Protein AF-A0A8X6MZP2-F1 (afdb_monomer)

pLDDT: mean 85.54, std 14.76, range [39.09, 97.31]

InterPro domains:
  IPR005203 Hemocyanin, C-terminal [PF03723] (14-60)
  IPR013788 Hemocyanin/hexamerin [PTHR11511] (4-63)
  IPR014756 Immunoglobulin 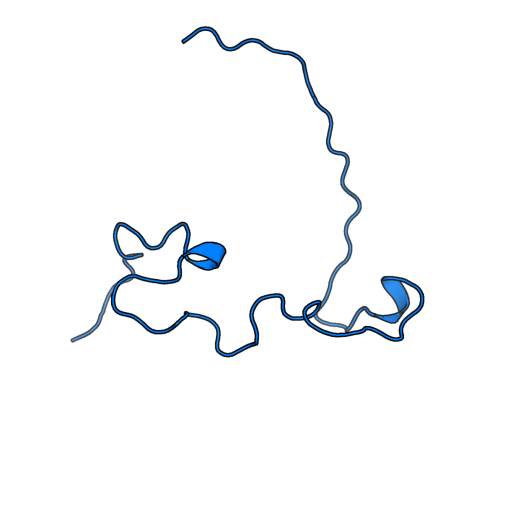E-set [SSF81296] (6-61)
  IPR037020 Hemocyanin, C-terminal domain superfamily [G3DSA:2.60.40.1520] (2-67)

Solvent-accessible surface area (backbone atoms only — not comparable to full-atom values): 5094 Å² total; per-residue (Å²): 138,94,78,80,97,65,78,55,99,72,36,93,54,32,91,86,71,29,35,87,99,51,72,59,93,59,92,64,63,84,58,66,90,68,66,58,94,73,87,56,91,46,72,78,75,63,57,49,96,94,55,85,89,80,93,81,84,89,77,91,74,99,71,87,81,83,129

Foldseek 3Di:
DDDDDDCPPPNPPCLPPNHPPDDRPDPDDRPPPNPDDDPDPDPVSVDDPPDDDDDDDDDDDDDDDDD

Sequence (67 aa):
VYGANTVPECGNASSYCGIKNQKYPDKRAMGYPFDRVIKAKNCKEFLLPNMKLQNIKILFKEQCHLK

Mean predicted aligned error: 8.3 Å

Radius of gyration: 18.63 Å; Cα contacts (8 Å, |Δi|>4): 22; chains: 1; bounding box: 47×36×37 Å

Secondary structure (DSSP, 8-state):
---S----TT-TTHHHH--TTS--S-SSPTTTTSSS----SSHHHH--TT-----------------

Structure (mmCIF, N/CA/C/O backbone):
data_AF-A0A8X6MZP2-F1
#
_entry.id   AF-A0A8X6MZP2-F1
#
loop_
_atom_site.group_PDB
_atom_site.id
_atom_site.type_symbol
_atom_site.label_atom_id
_atom_site.label_alt_id
_atom_site.label_comp_id
_atom_site.label_asym_id
_atom_site.label_entity_id
_atom_site.label_seq_id
_atom_site.pdbx_PDB_ins_code
_atom_site.Cartn_x
_atom_site.Cartn_y
_atom_site.Cartn_z
_atom_site.occupancy
_atom_site.B_iso_or_equiv
_atom_site.auth_seq_id
_atom_site.auth_comp_id
_atom_site.auth_asym_id
_atom_site.auth_atom_id
_atom_site.pdbx_PDB_model_num
ATOM 1 N N . VAL A 1 1 ? 29.416 -11.962 -16.191 1.00 39.09 1 VAL A N 1
ATOM 2 C CA . VAL A 1 1 ? 29.444 -12.378 -14.771 1.00 39.09 1 VAL A CA 1
ATOM 3 C C . VAL A 1 1 ? 28.678 -11.330 -13.977 1.00 39.09 1 VAL A C 1
ATOM 5 O O . VAL A 1 1 ? 29.246 -10.297 -13.666 1.00 39.09 1 VAL A O 1
ATOM 8 N N . TYR A 1 2 ? 27.374 -11.518 -13.760 1.00 45.97 2 TYR A N 1
ATOM 9 C CA . TYR A 1 2 ? 26.580 -10.632 -12.897 1.00 45.97 2 TYR A CA 1
ATOM 10 C C . TYR A 1 2 ? 26.294 -11.400 -11.612 1.00 45.97 2 TYR A C 1
ATOM 12 O O . TYR A 1 2 ? 25.353 -12.184 -11.541 1.00 45.97 2 TYR A O 1
ATOM 20 N N . GLY A 1 3 ? 27.195 -11.246 -10.647 1.00 44.75 3 GLY A N 1
ATOM 21 C CA . GLY A 1 3 ? 27.103 -11.830 -9.318 1.00 44.75 3 GLY A CA 1
ATOM 22 C C . GLY A 1 3 ? 27.314 -10.744 -8.266 1.00 44.75 3 GLY A C 1
ATOM 23 O O . GLY A 1 3 ? 28.143 -9.863 -8.466 1.00 44.75 3 GLY A O 1
ATOM 24 N N . ALA A 1 4 ? 26.572 -10.879 -7.163 1.00 47.84 4 ALA A N 1
ATOM 25 C CA . ALA A 1 4 ? 26.623 -10.128 -5.903 1.00 47.84 4 ALA A CA 1
ATOM 26 C C . ALA A 1 4 ? 25.829 -8.804 -5.814 1.00 47.84 4 ALA A C 1
ATOM 28 O O . ALA A 1 4 ? 26.342 -7.716 -6.035 1.00 47.84 4 ALA A O 1
ATOM 29 N N . ASN A 1 5 ? 24.562 -8.938 -5.396 1.00 53.94 5 ASN A N 1
ATOM 30 C CA . ASN A 1 5 ? 23.937 -8.228 -4.266 1.00 53.94 5 ASN A CA 1
ATOM 31 C C . ASN A 1 5 ? 24.534 -6.864 -3.859 1.00 53.94 5 ASN A C 1
ATOM 33 O O . ASN A 1 5 ? 25.066 -6.724 -2.759 1.00 53.94 5 ASN A O 1
ATOM 37 N N . THR A 1 6 ? 24.377 -5.835 -4.685 1.00 57.78 6 THR A N 1
ATOM 38 C CA . THR A 1 6 ? 24.497 -4.443 -4.242 1.00 57.78 6 THR A CA 1
ATOM 39 C C . THR A 1 6 ? 23.252 -3.701 -4.703 1.00 57.78 6 THR A C 1
ATOM 41 O O . THR A 1 6 ? 22.953 -3.624 -5.895 1.00 57.78 6 THR A O 1
ATOM 44 N N . VAL A 1 7 ? 22.457 -3.200 -3.753 1.00 59.88 7 VAL A N 1
ATOM 45 C CA . VAL A 1 7 ? 21.452 -2.185 -4.085 1.00 59.88 7 VAL A CA 1
ATOM 46 C C . VAL A 1 7 ? 22.245 -1.046 -4.732 1.00 59.88 7 VAL A C 1
ATOM 48 O O . VAL A 1 7 ? 23.228 -0.617 -4.122 1.00 59.88 7 VAL A O 1
ATOM 51 N N . PRO A 1 8 ? 21.919 -0.593 -5.960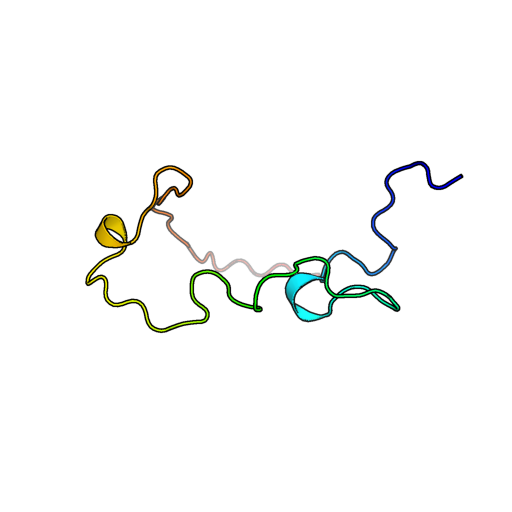 1.00 62.62 8 PRO A N 1
ATOM 52 C CA . PRO A 1 8 ? 22.620 0.541 -6.544 1.00 62.62 8 PRO A CA 1
ATOM 53 C C . PRO A 1 8 ? 22.588 1.690 -5.537 1.00 62.62 8 PRO A C 1
ATOM 55 O O . PRO A 1 8 ? 21.596 1.850 -4.830 1.00 62.62 8 PRO A O 1
ATOM 58 N N . GLU A 1 9 ? 23.658 2.474 -5.459 1.00 65.25 9 GLU A N 1
ATOM 59 C CA . GLU A 1 9 ? 23.884 3.503 -4.428 1.00 65.25 9 GLU A CA 1
ATOM 60 C C . GLU A 1 9 ? 22.685 4.464 -4.231 1.00 65.25 9 GLU A C 1
ATOM 62 O O . GLU A 1 9 ? 22.489 5.029 -3.160 1.00 65.25 9 GLU A O 1
ATOM 67 N N . CYS A 1 10 ? 21.810 4.578 -5.241 1.00 71.56 10 CYS A N 1
ATOM 68 C CA . CYS A 1 10 ? 20.568 5.355 -5.226 1.00 71.56 10 CYS A CA 1
ATOM 69 C C . CYS A 1 10 ? 19.270 4.514 -5.369 1.00 71.56 10 CYS A C 1
ATOM 71 O O . CYS A 1 10 ? 18.282 5.003 -5.913 1.00 71.56 10 CYS A O 1
ATOM 73 N N . GLY A 1 11 ? 19.245 3.248 -4.939 1.00 74.75 11 GLY A N 1
ATOM 74 C CA . GLY A 1 11 ? 18.109 2.321 -5.110 1.00 74.75 11 GLY A CA 1
ATOM 75 C C . GLY A 1 11 ? 17.111 2.254 -3.942 1.00 74.75 11 GLY A C 1
ATOM 76 O O . GLY A 1 11 ? 16.034 1.673 -4.087 1.00 74.75 11 GLY A O 1
ATOM 77 N N . ASN A 1 12 ? 17.439 2.861 -2.794 1.00 76.50 12 ASN A N 1
ATOM 78 C CA . ASN A 1 12 ? 16.663 2.738 -1.547 1.00 76.50 12 ASN A CA 1
ATOM 79 C C . ASN A 1 12 ? 15.272 3.401 -1.596 1.00 76.50 12 ASN A C 1
ATOM 81 O O . ASN A 1 12 ? 14.408 3.062 -0.795 1.00 76.50 12 ASN A O 1
ATOM 85 N N . ALA A 1 13 ? 15.035 4.318 -2.540 1.00 83.75 13 ALA A N 1
ATOM 86 C CA . ALA A 1 13 ? 13.760 5.025 -2.719 1.00 83.75 13 ALA A CA 1
ATOM 87 C C . ALA A 1 13 ? 13.028 4.608 -4.010 1.00 83.75 13 ALA A C 1
ATOM 89 O O . ALA A 1 13 ? 12.318 5.402 -4.633 1.00 83.75 13 ALA A O 1
ATOM 90 N N . SER A 1 14 ? 13.218 3.358 -4.440 1.00 87.31 14 SER A N 1
ATOM 91 C CA . SER A 1 14 ? 12.712 2.863 -5.725 1.00 87.31 14 SER A CA 1
ATOM 92 C C . SER A 1 14 ? 11.189 2.815 -5.838 1.00 87.31 14 SER A C 1
ATOM 94 O O . SER A 1 14 ? 10.681 2.859 -6.955 1.00 87.31 14 SER A O 1
ATOM 96 N N . SER A 1 15 ? 10.454 2.800 -4.723 1.00 85.88 15 SER A N 1
ATOM 97 C CA . SER A 1 15 ? 8.987 2.843 -4.727 1.00 85.88 15 SER A CA 1
ATOM 98 C C . SER A 1 15 ? 8.438 4.102 -5.403 1.00 85.88 15 SER A C 1
ATOM 100 O O . SER A 1 15 ? 7.510 3.991 -6.202 1.00 85.88 15 SER A O 1
ATOM 102 N N . TYR A 1 16 ? 9.038 5.266 -5.132 1.00 89.00 16 TYR A N 1
ATOM 103 C CA . TYR A 1 16 ? 8.638 6.556 -5.707 1.00 89.00 16 TYR A CA 1
ATOM 104 C C . TYR A 1 16 ? 9.469 6.952 -6.932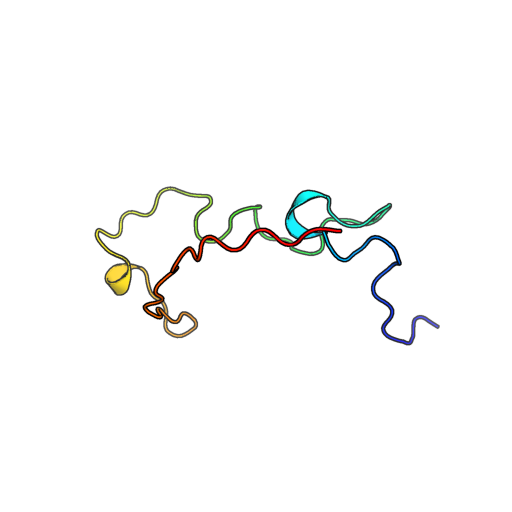 1.00 89.00 16 TYR A C 1
ATOM 106 O O . TYR A 1 16 ? 8.929 7.525 -7.874 1.00 89.00 16 TYR A O 1
ATOM 114 N N . CYS A 1 17 ? 10.773 6.655 -6.932 1.00 89.31 17 CYS A N 1
ATOM 115 C CA . CYS A 1 17 ? 11.709 7.184 -7.932 1.00 89.31 17 CYS A CA 1
ATOM 116 C C . CYS A 1 17 ? 12.162 6.153 -8.978 1.00 89.31 17 CYS A C 1
ATOM 118 O O . CYS A 1 17 ? 12.874 6.505 -9.919 1.00 89.31 17 CYS A O 1
ATOM 120 N N . GLY A 1 18 ? 11.796 4.878 -8.820 1.00 87.12 18 GLY A N 1
ATOM 121 C CA . GLY A 1 18 ? 12.376 3.793 -9.606 1.00 87.12 18 GLY A CA 1
ATOM 122 C C . GLY A 1 18 ? 13.878 3.625 -9.354 1.00 87.12 18 GLY A C 1
ATOM 123 O O . GLY A 1 18 ? 14.427 4.104 -8.361 1.00 87.12 18 GLY A O 1
ATOM 124 N N . ILE A 1 19 ? 14.556 2.907 -10.248 1.00 88.12 19 ILE A N 1
ATOM 125 C CA . ILE A 1 19 ? 16.004 2.692 -10.175 1.00 88.12 19 ILE A CA 1
ATOM 126 C C . ILE A 1 19 ? 16.650 3.396 -11.364 1.00 88.12 19 ILE A C 1
ATOM 128 O O . ILE A 1 19 ? 16.224 3.225 -12.507 1.00 88.12 19 ILE A O 1
ATOM 132 N N . LYS A 1 20 ? 17.695 4.188 -11.097 1.00 85.62 20 LYS A N 1
ATOM 133 C CA . LYS A 1 20 ? 18.416 4.941 -12.130 1.00 85.62 20 LYS A CA 1
ATOM 134 C C . LYS A 1 20 ? 18.842 4.017 -13.275 1.00 85.62 20 LYS A C 1
ATOM 136 O O . LYS A 1 20 ? 19.498 3.004 -13.044 1.00 85.62 20 LYS A O 1
ATOM 141 N N . ASN A 1 21 ? 18.506 4.412 -14.504 1.00 85.25 21 ASN A N 1
ATOM 142 C CA . ASN A 1 21 ? 18.830 3.701 -15.748 1.00 85.25 21 ASN A CA 1
ATOM 143 C C . ASN A 1 21 ? 18.298 2.258 -15.826 1.00 85.25 21 ASN A C 1
ATOM 145 O O . ASN A 1 21 ? 18.807 1.454 -16.606 1.00 85.25 21 ASN A O 1
ATOM 149 N N . GLN A 1 22 ? 17.285 1.914 -15.033 1.00 85.44 22 GLN A N 1
ATOM 150 C CA . GLN A 1 22 ? 16.660 0.597 -15.046 1.00 85.44 22 GLN A CA 1
ATOM 151 C C . GLN A 1 22 ? 15.144 0.731 -15.168 1.00 85.44 22 GLN A C 1
ATOM 153 O O . GLN A 1 22 ? 14.557 1.777 -14.891 1.00 85.44 22 GLN A O 1
ATOM 158 N N . LYS A 1 23 ? 14.492 -0.351 -15.598 1.00 88.12 23 LYS A N 1
ATOM 159 C CA . LYS A 1 23 ? 13.031 -0.439 -15.537 1.00 88.12 23 LYS A CA 1
ATOM 160 C C . LYS A 1 23 ? 12.587 -0.492 -14.077 1.00 88.12 23 LYS A C 1
ATOM 162 O O . LYS A 1 23 ? 13.344 -0.928 -13.211 1.00 88.12 23 LYS A O 1
ATOM 167 N N . TYR A 1 24 ? 11.350 -0.070 -13.824 1.00 89.94 24 TYR A N 1
ATOM 168 C CA . TYR A 1 24 ? 10.756 -0.190 -12.498 1.00 89.94 24 TYR A CA 1
ATOM 169 C C . TYR A 1 24 ? 10.828 -1.656 -12.026 1.00 89.94 24 TYR A C 1
ATOM 171 O O . TYR A 1 24 ? 10.542 -2.557 -12.823 1.00 89.94 24 TYR A O 1
ATOM 179 N N . PRO A 1 25 ? 11.253 -1.916 -10.775 1.00 88.19 25 PRO A N 1
ATOM 180 C CA . PRO A 1 25 ? 11.553 -3.270 -10.311 1.00 88.19 25 PRO A CA 1
ATOM 181 C C . PRO A 1 25 ? 10.305 -4.139 -10.08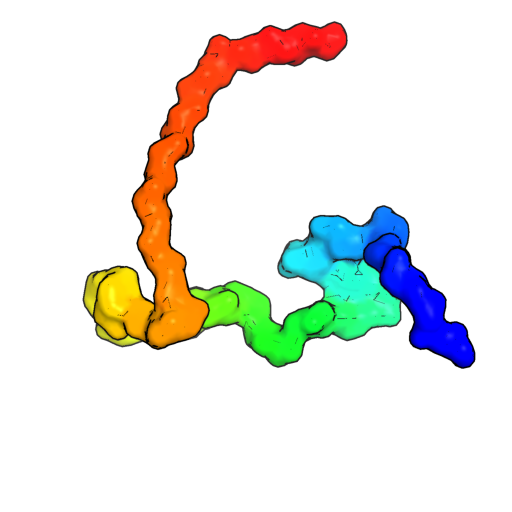1 1.00 88.19 25 PRO A C 1
ATOM 183 O O . PRO A 1 25 ? 10.442 -5.342 -9.869 1.00 88.19 25 PRO A O 1
ATOM 186 N N . ASP A 1 26 ? 9.099 -3.565 -10.157 1.00 92.00 26 ASP A N 1
ATOM 187 C CA . ASP A 1 26 ? 7.829 -4.296 -10.186 1.00 92.00 26 ASP A CA 1
ATOM 188 C C . ASP A 1 26 ? 7.184 -4.207 -11.581 1.00 92.00 26 ASP A C 1
ATOM 190 O O . ASP A 1 26 ? 7.146 -3.154 -12.215 1.00 92.00 26 ASP A O 1
ATOM 194 N N . LYS 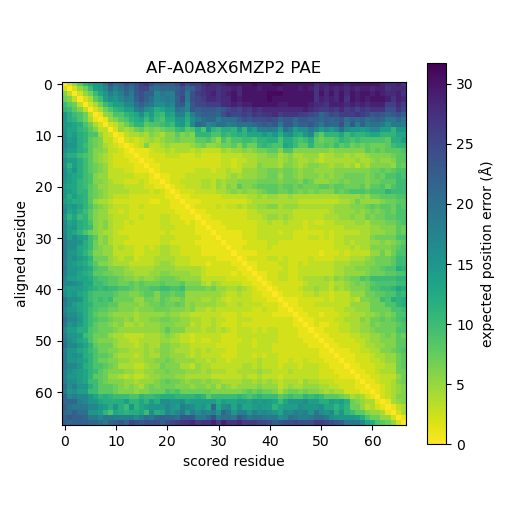A 1 27 ? 6.661 -5.328 -12.080 1.00 94.69 27 LYS A N 1
ATOM 195 C CA . LYS A 1 27 ? 5.904 -5.362 -13.342 1.00 94.69 27 LYS A CA 1
ATOM 196 C C . LYS A 1 27 ? 4.437 -4.977 -13.154 1.00 94.69 27 LYS A C 1
ATOM 198 O O . LYS A 1 27 ? 3.739 -4.754 -14.142 1.00 94.69 27 LYS A O 1
ATOM 203 N N . ARG A 1 28 ? 3.945 -4.985 -11.915 1.00 95.75 28 ARG A N 1
ATOM 204 C CA . ARG A 1 28 ? 2.569 -4.614 -11.579 1.00 95.75 28 ARG A CA 1
ATOM 205 C C . ARG A 1 28 ? 2.391 -3.101 -11.683 1.00 95.75 28 ARG A C 1
ATOM 207 O O . ARG A 1 28 ? 3.353 -2.340 -11.666 1.00 95.75 28 ARG A O 1
ATOM 214 N N . ALA A 1 29 ? 1.139 -2.671 -11.803 1.00 95.94 29 ALA A N 1
ATOM 215 C CA . ALA A 1 29 ? 0.818 -1.252 -11.777 1.00 95.94 29 ALA A CA 1
ATOM 216 C C . ALA A 1 29 ? 1.214 -0.643 -10.422 1.00 95.94 29 ALA A C 1
ATOM 218 O O . ALA A 1 29 ? 1.023 -1.267 -9.374 1.00 95.94 29 ALA A O 1
ATOM 219 N N . MET A 1 30 ? 1.765 0.573 -10.439 1.00 95.81 30 MET A N 1
ATOM 220 C CA . MET A 1 30 ? 2.112 1.276 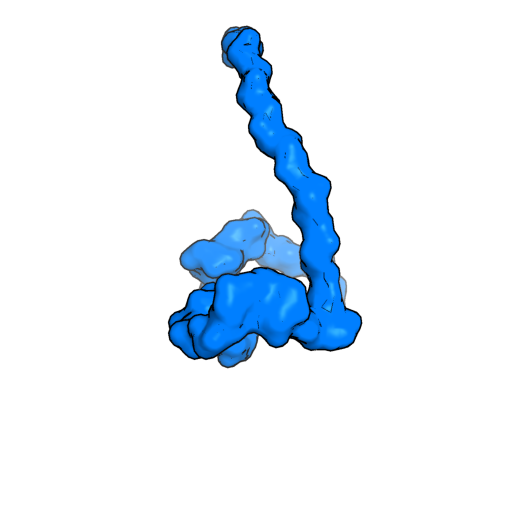-9.205 1.00 95.81 30 MET A CA 1
ATOM 221 C C . MET A 1 30 ? 0.855 1.483 -8.352 1.00 95.81 30 MET A C 1
ATOM 223 O O . MET A 1 30 ? -0.156 1.974 -8.847 1.00 95.81 30 MET A O 1
ATOM 227 N N . GLY A 1 31 ? 0.924 1.091 -7.077 1.00 94.19 31 GLY A N 1
ATOM 228 C CA . GLY A 1 31 ? -0.218 1.092 -6.155 1.00 94.19 31 GLY A CA 1
ATOM 229 C C . GLY A 1 31 ? -0.922 -0.261 -6.002 1.00 94.19 31 GLY A C 1
ATOM 230 O O . GLY A 1 31 ? -1.807 -0.377 -5.156 1.00 94.19 31 GLY A O 1
ATOM 231 N N . TYR A 1 32 ? -0.523 -1.296 -6.752 1.00 95.81 32 TYR A N 1
ATOM 232 C CA . TYR A 1 32 ? -1.069 -2.647 -6.598 1.00 95.81 32 TYR A CA 1
ATOM 233 C C . TYR A 1 32 ? -0.986 -3.144 -5.140 1.00 95.81 32 TYR A C 1
ATOM 235 O O . TYR A 1 32 ? 0.075 -3.028 -4.520 1.00 95.81 32 TYR A O 1
ATOM 243 N N . PRO A 1 33 ? -2.047 -3.767 -4.588 1.00 95.50 33 PRO A N 1
ATOM 244 C CA . PRO A 1 33 ? -3.317 -4.147 -5.228 1.00 95.50 33 PRO A CA 1
ATOM 245 C C . PRO A 1 33 ? -4.447 -3.103 -5.100 1.00 95.50 33 PRO A C 1
ATOM 247 O O . PRO A 1 33 ? -5.604 -3.422 -5.369 1.00 95.50 33 PRO A O 1
ATOM 250 N N . PHE A 1 34 ? -4.140 -1.885 -4.652 1.00 95.56 34 PHE A N 1
ATOM 251 C CA . PHE A 1 34 ? -5.109 -0.817 -4.373 1.00 95.56 34 PHE A CA 1
ATOM 252 C C . PHE A 1 34 ? -5.171 0.251 -5.479 1.00 95.56 34 PHE A C 1
ATOM 254 O O . PHE A 1 34 ? -5.811 1.283 -5.305 1.00 95.56 34 PHE A O 1
ATOM 261 N N . ASP A 1 35 ? -4.533 0.009 -6.626 1.00 95.62 35 ASP A N 1
ATOM 262 C CA . ASP A 1 35 ? -4.523 0.902 -7.792 1.00 95.62 35 ASP A CA 1
ATOM 263 C C . ASP A 1 35 ? -5.887 0.983 -8.504 1.00 95.62 35 ASP A C 1
ATOM 265 O O . ASP A 1 35 ? -6.109 1.868 -9.329 1.00 95.62 35 ASP A O 1
ATOM 269 N N . ARG A 1 36 ? -6.814 0.063 -8.202 1.00 95.25 36 ARG A N 1
ATOM 270 C CA . ARG A 1 36 ? -8.118 -0.072 -8.873 1.00 95.25 36 ARG A CA 1
ATOM 271 C C . ARG A 1 36 ? -9.270 -0.062 -7.881 1.00 95.25 36 ARG A C 1
ATOM 273 O O . ARG A 1 36 ? -9.098 -0.313 -6.693 1.00 95.25 36 ARG A O 1
ATOM 280 N N . VAL A 1 37 ? -10.476 0.156 -8.405 1.00 95.19 37 VAL A N 1
ATOM 281 C CA . VAL A 1 37 ? -11.711 0.107 -7.614 1.00 95.19 37 VAL A CA 1
ATOM 282 C C . VAL A 1 37 ? -11.935 -1.302 -7.064 1.00 95.19 37 VAL A C 1
ATOM 284 O O . VAL A 1 37 ? -12.097 -2.265 -7.816 1.00 95.19 37 VAL A O 1
ATOM 287 N N . ILE A 1 38 ? -12.000 -1.400 -5.738 1.00 95.25 38 ILE A N 1
ATOM 288 C CA . ILE A 1 38 ? -12.303 -2.629 -5.007 1.00 95.25 38 ILE A CA 1
ATOM 289 C C . ILE A 1 38 ? -13.792 -2.625 -4.657 1.00 95.25 38 ILE A C 1
ATOM 291 O O . ILE A 1 38 ? -14.294 -1.677 -4.064 1.00 95.25 38 ILE A O 1
ATOM 295 N N . LYS A 1 39 ? -14.508 -3.694 -5.029 1.00 95.31 39 LYS A N 1
ATOM 296 C CA . LYS A 1 39 ? -15.950 -3.847 -4.750 1.00 95.31 39 LYS A CA 1
ATOM 297 C C . LYS A 1 39 ? -16.258 -4.378 -3.343 1.00 95.31 39 LYS A C 1
ATOM 299 O O . LYS A 1 39 ? -17.4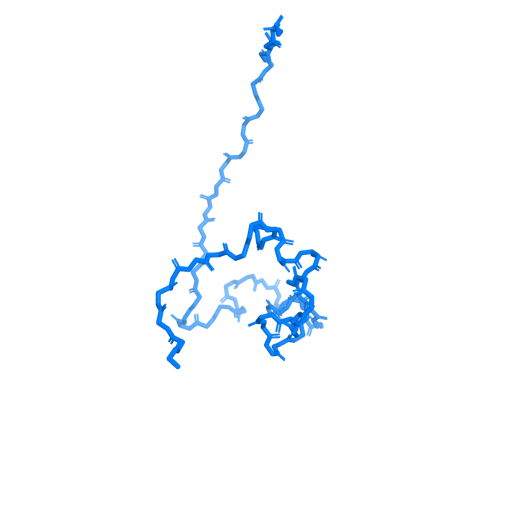12 -4.339 -2.928 1.00 95.31 39 LYS A O 1
ATOM 304 N N . ALA A 1 40 ? -15.252 -4.898 -2.641 1.00 94.75 40 ALA A N 1
ATOM 305 C CA . ALA A 1 40 ? -15.393 -5.400 -1.279 1.00 94.75 40 ALA A CA 1
ATOM 306 C C . ALA A 1 40 ? -15.740 -4.258 -0.313 1.00 94.75 40 ALA A C 1
ATOM 308 O O . ALA A 1 40 ? -15.205 -3.154 -0.427 1.00 94.75 40 ALA A O 1
ATOM 309 N N . LYS A 1 41 ? -16.613 -4.521 0.660 1.00 93.25 41 LYS A N 1
ATOM 310 C CA . LYS A 1 41 ? -17.108 -3.493 1.592 1.00 93.25 41 LYS A CA 1
ATOM 311 C C . LYS A 1 41 ? -16.151 -3.221 2.748 1.00 93.25 41 LYS A C 1
ATOM 313 O O . LYS A 1 41 ? -16.254 -2.192 3.408 1.00 93.25 41 LYS A O 1
ATOM 318 N N . ASN A 1 42 ? -15.266 -4.165 3.051 1.00 91.81 42 ASN A N 1
ATOM 319 C CA . ASN A 1 42 ? -14.323 -4.071 4.158 1.00 91.81 42 ASN A CA 1
ATOM 320 C C . ASN A 1 42 ? -13.037 -4.849 3.852 1.00 91.81 42 ASN A C 1
ATOM 322 O O . ASN A 1 42 ? -12.997 -5.695 2.960 1.00 91.81 42 ASN A O 1
ATOM 326 N N . CYS A 1 43 ? -11.984 -4.594 4.634 1.00 90.50 43 CYS A N 1
ATOM 327 C CA . CYS A 1 43 ? -10.684 -5.228 4.422 1.00 90.50 43 CYS A CA 1
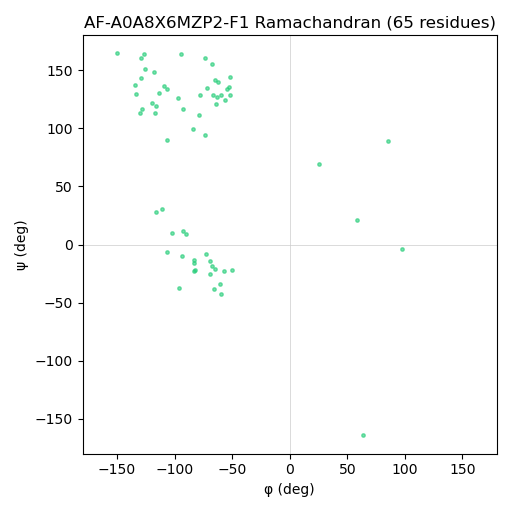ATOM 328 C C . CYS A 1 43 ? -10.739 -6.758 4.530 1.00 90.50 43 CYS A C 1
ATOM 330 O O . CYS A 1 43 ? -10.022 -7.425 3.799 1.00 90.50 43 CYS A O 1
ATOM 332 N N . LYS A 1 44 ? -11.586 -7.329 5.403 1.00 91.50 44 LYS A N 1
ATOM 333 C CA . LYS A 1 44 ? -11.672 -8.791 5.585 1.00 91.50 44 LYS A CA 1
ATOM 334 C C . LYS A 1 44 ? -12.208 -9.494 4.341 1.00 91.50 44 LYS A C 1
ATOM 336 O O . LYS A 1 44 ? -11.718 -10.562 4.007 1.00 91.50 44 LYS A O 1
ATOM 341 N N . GLU A 1 45 ? -13.175 -8.883 3.664 1.00 94.06 45 GLU A N 1
ATOM 342 C CA . GLU A 1 45 ? -13.742 -9.386 2.408 1.00 94.06 45 GLU A CA 1
ATOM 343 C C . GLU A 1 45 ? -12.745 -9.287 1.239 1.00 94.06 45 GLU A C 1
ATOM 345 O O . GLU A 1 45 ? -12.814 -10.071 0.299 1.00 94.06 45 GLU A O 1
ATOM 350 N N . PHE A 1 46 ? -11.788 -8.357 1.305 1.00 95.12 46 PHE A N 1
ATOM 351 C CA . PHE A 1 46 ? -10.744 -8.202 0.290 1.00 95.12 46 PHE A CA 1
ATOM 352 C C . PHE A 1 46 ? -9.544 -9.152 0.472 1.00 95.12 46 PHE A C 1
ATOM 354 O O . PHE A 1 46 ? -8.816 -9.411 -0.486 1.00 95.12 46 PHE A O 1
ATOM 361 N N . LEU A 1 47 ? -9.300 -9.655 1.689 1.00 95.00 47 LEU A N 1
ATOM 362 C CA . LEU A 1 47 ? -8.106 -10.447 1.998 1.00 95.00 47 LEU A CA 1
ATOM 363 C C . LEU A 1 47 ? -8.095 -11.793 1.262 1.00 95.00 47 LEU A C 1
ATOM 365 O O . LEU A 1 47 ? -9.013 -12.601 1.376 1.00 95.00 47 LEU A O 1
ATOM 369 N N . LEU A 1 48 ? -6.981 -12.064 0.586 1.00 94.94 48 LEU A N 1
ATOM 370 C CA . LEU A 1 48 ? -6.636 -13.380 0.052 1.00 94.94 48 LEU A CA 1
ATOM 371 C C . LEU A 1 48 ? -5.741 -14.151 1.043 1.00 94.94 48 LEU A C 1
ATOM 373 O O . LEU A 1 48 ? -5.133 -13.530 1.917 1.00 94.94 48 LEU A O 1
ATOM 377 N N . PRO A 1 49 ? -5.575 -15.483 0.901 1.00 96.88 49 PRO A N 1
ATOM 378 C CA . PRO A 1 49 ? -4.750 -16.287 1.814 1.00 96.88 49 PRO A CA 1
ATOM 379 C C . PRO A 1 49 ? -3.285 -15.835 1.939 1.00 96.88 49 PRO A C 1
ATOM 381 O O . PRO A 1 49 ? -2.630 -16.119 2.936 1.00 96.88 49 PRO A O 1
ATOM 384 N N . ASN A 1 50 ? -2.759 -15.120 0.940 1.00 97.00 50 ASN A N 1
ATOM 385 C CA . ASN A 1 50 ? -1.405 -14.562 0.932 1.00 97.00 50 ASN A CA 1
ATOM 386 C C . ASN A 1 50 ? -1.317 -13.137 1.516 1.00 97.00 50 ASN A C 1
ATOM 388 O O . ASN A 1 50 ? -0.284 -12.483 1.372 1.00 97.00 50 ASN A O 1
ATOM 392 N N . MET A 1 51 ? -2.390 -12.628 2.124 1.00 96.50 51 MET A N 1
ATOM 393 C CA . MET A 1 51 ? -2.463 -11.290 2.708 1.00 96.50 51 MET A CA 1
ATOM 394 C C . MET A 1 51 ? -2.717 -11.370 4.217 1.00 96.50 51 MET A C 1
ATOM 396 O O . MET A 1 51 ? -3.403 -12.266 4.704 1.00 96.50 51 MET A O 1
ATOM 400 N N . LYS A 1 52 ? -2.192 -10.400 4.972 1.00 95.69 52 LYS A N 1
ATOM 401 C CA . LYS A 1 52 ? -2.380 -10.305 6.425 1.00 95.69 52 LYS A CA 1
ATOM 402 C C . LYS A 1 52 ? -2.735 -8.877 6.823 1.00 95.69 52 LYS A C 1
ATOM 404 O O . LYS A 1 52 ? -2.106 -7.932 6.359 1.00 95.69 52 LYS A O 1
ATOM 409 N N . LEU A 1 53 ? -3.709 -8.738 7.721 1.00 95.38 53 LEU A N 1
ATOM 410 C CA . LEU A 1 53 ? -4.079 -7.469 8.345 1.00 95.38 53 LEU A CA 1
ATOM 411 C C . LEU A 1 53 ? -3.594 -7.447 9.797 1.00 95.38 53 LEU A C 1
ATOM 413 O O . LEU A 1 53 ? -3.797 -8.410 10.534 1.00 95.38 53 LEU A O 1
ATOM 417 N N . GLN A 1 54 ? -2.967 -6.345 10.202 1.00 95.19 54 GLN A N 1
ATOM 418 C CA . GLN A 1 54 ? -2.459 -6.143 11.556 1.00 95.19 54 GLN A CA 1
ATOM 419 C C . GLN A 1 54 ? -2.860 -4.754 12.052 1.00 95.19 54 GLN A C 1
ATOM 421 O O . GLN A 1 54 ? -2.612 -3.758 11.379 1.00 95.19 54 GLN A O 1
ATOM 426 N N . ASN A 1 55 ? -3.438 -4.686 13.251 1.00 96.69 55 ASN A N 1
ATOM 427 C CA . ASN A 1 55 ? -3.752 -3.412 13.892 1.00 96.69 55 ASN A CA 1
ATOM 428 C C . ASN A 1 55 ? -2.478 -2.808 14.498 1.00 96.69 55 ASN A C 1
ATOM 430 O O . ASN A 1 55 ? -1.781 -3.484 15.261 1.00 96.69 55 ASN A O 1
ATOM 434 N N . IL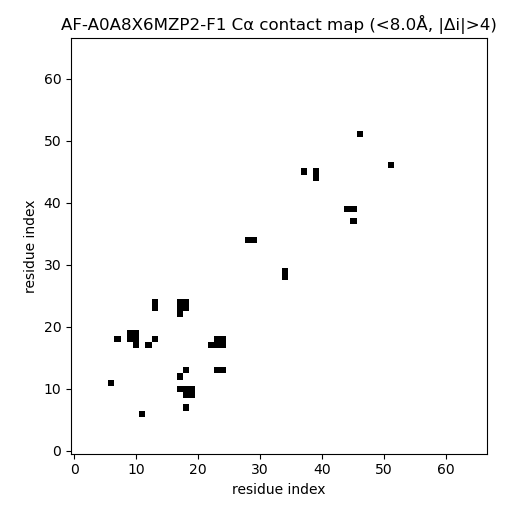E A 1 56 ? -2.205 -1.541 14.180 1.00 96.25 56 ILE A N 1
ATOM 435 C CA . ILE A 1 56 ? -1.085 -0.755 14.713 1.00 96.25 56 ILE A CA 1
ATOM 436 C C . ILE A 1 56 ? -1.603 0.551 15.323 1.00 96.25 56 ILE A C 1
ATOM 438 O O . ILE A 1 56 ? -2.636 1.071 14.904 1.00 96.25 56 ILE A O 1
ATOM 442 N N . LYS A 1 57 ? -0.890 1.082 16.320 1.00 97.31 57 LYS A N 1
ATOM 443 C CA . LYS A 1 57 ? -1.176 2.391 16.924 1.00 97.31 57 LYS A CA 1
ATOM 444 C C . LYS A 1 57 ? 0.002 3.319 16.652 1.00 97.31 57 LYS A C 1
ATOM 446 O O . LYS A 1 57 ? 1.114 3.026 17.082 1.00 97.31 57 LYS A O 1
ATOM 451 N N . ILE A 1 58 ? -0.245 4.418 15.947 1.00 95.75 58 ILE A N 1
ATOM 452 C CA . ILE A 1 58 ? 0.750 5.468 15.712 1.00 95.75 58 ILE A CA 1
ATOM 453 C C . ILE A 1 58 ? 0.574 6.502 16.824 1.00 95.75 58 ILE A C 1
ATOM 455 O O . ILE A 1 58 ? -0.493 7.098 16.947 1.00 95.75 58 ILE A O 1
ATOM 459 N N . LEU A 1 59 ? 1.597 6.668 17.662 1.00 95.88 59 LEU A N 1
ATOM 460 C CA . LEU A 1 59 ? 1.591 7.594 18.794 1.00 95.88 59 LEU A CA 1
ATOM 461 C C . LEU A 1 59 ? 2.664 8.653 18.563 1.00 95.88 59 LEU A C 1
ATOM 463 O O . LEU A 1 59 ? 3.854 8.341 18.571 1.00 95.88 59 LEU A O 1
ATOM 467 N N . PHE A 1 60 ? 2.240 9.897 18.358 1.00 94.69 60 PHE A N 1
ATOM 468 C CA . PHE A 1 60 ? 3.158 11.026 18.336 1.00 94.69 60 PHE A CA 1
ATOM 469 C C . PHE A 1 60 ? 3.652 11.310 19.758 1.00 94.69 60 PHE A C 1
ATOM 471 O O . PHE A 1 60 ? 2.862 11.331 20.703 1.00 94.69 60 PHE A O 1
ATOM 478 N N . LYS A 1 61 ? 4.960 11.519 19.906 1.00 92.94 61 LYS A N 1
ATOM 479 C CA . LYS A 1 61 ? 5.577 12.008 21.138 1.00 92.94 61 LYS A CA 1
ATOM 480 C C . LYS A 1 61 ? 6.273 13.315 20.811 1.00 92.94 61 LYS A C 1
ATOM 482 O O . LYS A 1 61 ? 7.142 13.347 19.944 1.00 92.94 61 LYS A O 1
ATOM 487 N N . GLU A 1 62 ? 5.878 14.375 21.498 1.00 90.25 62 GLU A N 1
ATOM 488 C CA . GLU A 1 62 ? 6.488 15.686 21.345 1.00 90.25 62 GLU A CA 1
ATOM 489 C C . GLU A 1 62 ? 7.865 15.683 22.018 1.00 90.25 62 GLU A C 1
ATOM 491 O O . GLU A 1 62 ? 7.993 15.848 23.229 1.00 90.25 62 GLU A O 1
ATOM 496 N N . GLN A 1 63 ? 8.904 15.421 21.226 1.00 84.19 63 GLN A N 1
ATOM 497 C CA . GLN A 1 63 ? 10.294 15.488 21.656 1.00 84.19 63 GLN A CA 1
ATOM 498 C C . GLN A 1 63 ? 11.068 16.329 20.644 1.00 84.19 63 GLN A C 1
ATOM 500 O O . GLN A 1 63 ? 11.226 15.947 19.484 1.00 84.19 63 GLN A O 1
ATOM 505 N N . CYS A 1 64 ? 11.546 17.494 21.079 1.00 86.50 64 CYS A N 1
ATOM 506 C CA . CYS A 1 64 ? 12.442 18.305 20.270 1.00 86.50 64 CYS A CA 1
ATOM 507 C C . CYS A 1 64 ? 13.850 17.707 20.356 1.00 86.50 64 CYS A C 1
ATOM 509 O O . CYS A 1 64 ? 14.486 17.739 21.410 1.00 86.50 64 CYS A O 1
ATOM 511 N N . HIS A 1 65 ? 14.334 17.141 19.252 1.00 80.88 65 HIS A N 1
ATOM 512 C CA . HIS A 1 65 ? 15.741 16.786 19.120 1.00 80.88 65 HIS A CA 1
ATOM 513 C C . HIS A 1 65 ? 16.505 18.035 18.677 1.00 80.88 65 HIS A C 1
ATOM 515 O O . HIS A 1 65 ? 16.479 18.400 17.500 1.00 80.88 65 HIS A O 1
ATOM 521 N N . LEU A 1 66 ? 17.155 18.705 19.632 1.00 74.25 66 LEU A N 1
ATOM 522 C CA . LEU A 1 66 ? 18.157 19.726 19.331 1.00 74.25 66 LEU A CA 1
ATOM 523 C C . LEU A 1 66 ? 19.317 19.041 18.590 1.00 74.25 66 LEU A C 1
ATOM 525 O O . LEU A 1 66 ? 19.805 18.004 19.043 1.00 74.25 66 LEU A O 1
ATOM 529 N N . LYS A 1 67 ? 19.675 19.580 17.422 1.00 63.16 67 LYS A N 1
ATOM 530 C CA . LYS A 1 67 ? 20.824 19.137 16.622 1.00 63.16 67 LYS A CA 1
ATOM 531 C C . LYS A 1 67 ? 22.130 19.654 17.201 1.00 63.16 67 LYS A C 1
ATOM 533 O O . LYS A 1 67 ? 22.114 20.794 17.713 1.00 63.16 67 LYS A O 1
#

Organism: Nephila pilipes (NCBI:txid299642)